Protein AF-A0A5E6N9M7-F1 (afdb_monomer_lite)

pLDDT: mean 75.39, std 21.76, range [31.19, 97.88]

Sequence (169 aa):
MIDTTVQEKNITYPTDAKLAIKIINRLNKLAKRHGIQQRRTYVKEVKNCRLSIRHFRHVKKRAKAKKALTRLRTIANKLIRELQRKLPTHSLFETYQKDFLFYQQVLAQQPKDKNKIYSLHEPMSMSLPKAKTTSNMNTVIKSLLSLPKTITLLLAWSVMIKTSTILKP

Radius of gyration: 26.58 Å; chains: 1; bounding box: 88×53×60 Å

Structure (mmCIF, N/CA/C/O backbone):
data_AF-A0A5E6N9M7-F1
#
_entry.id   AF-A0A5E6N9M7-F1
#
loop_
_atom_site.group_PDB
_atom_site.id
_atom_site.type_symbol
_atom_site.label_atom_id
_atom_site.label_alt_id
_atom_site.label_comp_id
_atom_site.label_asym_id
_atom_site.label_entity_id
_atom_site.label_seq_id
_atom_site.pdbx_PDB_ins_code
_atom_site.Cartn_x
_atom_site.Cartn_y
_atom_site.Cartn_z
_atom_site.occupancy
_atom_site.B_iso_or_equiv
_atom_site.auth_seq_id
_atom_site.auth_comp_id
_atom_site.auth_asym_id
_atom_site.auth_atom_id
_atom_site.pdbx_PDB_model_num
ATOM 1 N N . MET A 1 1 ? 44.316 -20.358 10.269 1.00 43.84 1 MET A N 1
ATOM 2 C CA . MET A 1 1 ? 43.775 -18.981 10.284 1.00 43.84 1 MET A CA 1
ATOM 3 C C . MET A 1 1 ? 42.807 -18.882 9.123 1.00 43.84 1 MET A C 1
ATOM 5 O O . MET A 1 1 ? 43.203 -19.218 8.017 1.00 43.84 1 MET A O 1
ATOM 9 N N . ILE A 1 2 ? 41.530 -18.601 9.387 1.00 40.84 2 ILE A N 1
ATOM 10 C CA . ILE A 1 2 ? 40.472 -18.658 8.371 1.00 40.84 2 ILE A CA 1
ATOM 11 C C . ILE A 1 2 ? 39.972 -17.227 8.173 1.00 40.84 2 ILE A C 1
ATOM 13 O O . ILE A 1 2 ? 39.192 -16.728 8.983 1.00 40.84 2 ILE A O 1
ATOM 17 N N . ASP A 1 3 ? 40.443 -16.560 7.122 1.00 39.53 3 ASP A N 1
ATOM 18 C CA . ASP A 1 3 ? 39.950 -15.240 6.733 1.00 39.53 3 ASP A CA 1
ATOM 19 C C . ASP A 1 3 ? 38.555 -15.378 6.124 1.00 39.53 3 ASP A C 1
ATOM 21 O O . ASP A 1 3 ? 38.376 -15.716 4.953 1.00 39.53 3 ASP A O 1
ATOM 25 N N . THR A 1 4 ? 37.530 -15.124 6.934 1.00 55.16 4 THR A N 1
ATOM 26 C CA . THR A 1 4 ? 36.159 -14.983 6.441 1.00 55.16 4 THR A CA 1
ATOM 27 C C . THR A 1 4 ? 35.927 -13.519 6.101 1.00 55.16 4 THR A C 1
ATOM 29 O O . THR A 1 4 ? 35.494 -12.722 6.929 1.00 55.16 4 THR A O 1
ATOM 32 N N . THR A 1 5 ? 36.207 -13.144 4.854 1.00 56.00 5 THR A N 1
ATOM 33 C CA . THR A 1 5 ? 35.732 -11.865 4.321 1.00 56.00 5 THR A CA 1
ATOM 34 C C . THR A 1 5 ? 34.212 -11.951 4.154 1.00 56.00 5 THR A C 1
ATOM 36 O O . THR A 1 5 ? 33.679 -12.463 3.168 1.00 56.00 5 THR A O 1
ATOM 39 N N . VAL A 1 6 ? 33.479 -11.493 5.174 1.00 52.41 6 VAL A N 1
ATOM 40 C CA . VAL A 1 6 ? 32.021 -11.351 5.121 1.00 52.41 6 VAL A CA 1
ATOM 41 C C . VAL A 1 6 ? 31.705 -10.237 4.132 1.00 52.41 6 VAL A C 1
ATOM 43 O O . VAL A 1 6 ? 31.726 -9.055 4.455 1.00 52.41 6 VAL A O 1
ATOM 46 N N . GLN A 1 7 ? 31.421 -10.619 2.892 1.00 42.75 7 GLN A N 1
ATOM 47 C CA . GLN A 1 7 ? 30.849 -9.707 1.913 1.00 42.75 7 GLN A CA 1
ATOM 48 C C . GLN A 1 7 ? 29.469 -9.275 2.420 1.00 42.75 7 GLN A C 1
ATOM 50 O O . GLN A 1 7 ? 28.553 -10.100 2.523 1.00 42.75 7 GLN A O 1
ATOM 55 N N . GLU A 1 8 ? 29.299 -7.985 2.723 1.00 49.78 8 GLU A N 1
ATOM 56 C CA . GLU A 1 8 ? 27.979 -7.399 2.930 1.00 49.78 8 GLU A CA 1
ATOM 57 C C . GLU A 1 8 ? 27.157 -7.652 1.667 1.00 49.78 8 GLU A C 1
ATOM 59 O O . GLU A 1 8 ? 27.339 -7.018 0.624 1.00 49.78 8 GLU A O 1
ATOM 64 N N . LYS A 1 9 ? 26.240 -8.623 1.732 1.00 45.16 9 LYS A N 1
ATOM 65 C CA . LYS A 1 9 ? 25.252 -8.817 0.678 1.00 45.16 9 LYS A CA 1
ATOM 66 C C . LYS A 1 9 ? 24.473 -7.513 0.596 1.00 45.16 9 LYS A C 1
ATOM 68 O O . LYS A 1 9 ? 23.603 -7.243 1.419 1.00 45.16 9 LYS A O 1
ATOM 73 N N . ASN A 1 10 ? 24.767 -6.709 -0.417 1.00 45.69 10 ASN A N 1
ATOM 74 C CA . ASN A 1 10 ? 23.984 -5.537 -0.763 1.00 45.69 10 ASN A CA 1
ATOM 75 C C . ASN A 1 10 ? 22.691 -6.032 -1.431 1.00 45.69 10 ASN A C 1
ATOM 77 O O . ASN A 1 10 ? 22.503 -5.965 -2.649 1.00 45.69 10 ASN A O 1
ATOM 81 N N . ILE A 1 11 ? 21.830 -6.671 -0.630 1.00 41.66 11 ILE A N 1
ATOM 82 C CA . ILE A 1 11 ? 20.557 -7.237 -1.064 1.00 41.66 11 ILE A CA 1
ATOM 83 C C . ILE A 1 11 ? 19.673 -6.056 -1.444 1.00 41.66 11 ILE A C 1
ATOM 85 O O . ILE A 1 11 ? 19.003 -5.434 -0.629 1.00 41.66 11 ILE A O 1
ATOM 89 N N . THR A 1 12 ? 19.711 -5.705 -2.726 1.00 44.50 12 THR A N 1
ATOM 90 C CA . THR A 1 12 ? 18.826 -4.703 -3.308 1.00 44.50 12 THR A CA 1
ATOM 91 C C . THR A 1 12 ? 17.414 -5.279 -3.280 1.00 44.50 12 THR A C 1
ATOM 93 O O . THR A 1 12 ? 17.033 -6.122 -4.096 1.00 44.50 12 THR A O 1
ATOM 96 N N . TYR A 1 13 ? 16.670 -4.882 -2.253 1.00 50.28 13 TYR A N 1
ATOM 97 C CA . TYR A 1 13 ? 15.522 -5.622 -1.767 1.00 50.28 13 TYR A CA 1
ATOM 98 C C . TYR A 1 13 ? 14.233 -5.406 -2.583 1.00 50.28 13 TYR A C 1
ATOM 100 O O . TYR A 1 13 ? 13.796 -4.273 -2.787 1.00 50.28 13 TYR A O 1
ATOM 108 N N . PRO A 1 14 ? 13.512 -6.494 -2.909 1.00 53.44 14 PRO A N 1
ATOM 109 C CA . PRO A 1 14 ? 12.065 -6.476 -3.135 1.00 53.44 14 PRO A CA 1
ATOM 110 C C . PRO A 1 14 ? 11.243 -6.404 -1.822 1.00 53.44 14 PRO A C 1
ATOM 112 O O . PRO A 1 14 ? 10.011 -6.467 -1.860 1.00 53.44 14 PRO A O 1
ATOM 115 N N . THR A 1 15 ? 11.894 -6.266 -0.660 1.00 67.12 15 THR A N 1
ATOM 116 C CA . THR A 1 15 ? 11.261 -6.195 0.671 1.00 67.12 15 THR A CA 1
ATOM 117 C C . THR A 1 15 ? 10.378 -4.966 0.838 1.00 67.12 15 THR A C 1
ATOM 119 O O . THR A 1 15 ? 9.250 -5.115 1.299 1.00 67.12 15 THR A O 1
ATOM 122 N N . ASP A 1 16 ? 10.790 -3.788 0.366 1.00 82.25 16 ASP A N 1
ATOM 123 C CA . ASP A 1 16 ? 9.988 -2.561 0.501 1.00 82.25 16 ASP A CA 1
ATOM 124 C C . ASP A 1 16 ? 8.616 -2.693 -0.181 1.00 82.25 16 ASP A C 1
ATOM 126 O O . ASP A 1 16 ? 7.591 -2.254 0.344 1.00 82.25 16 ASP A O 1
ATOM 130 N N . ALA A 1 17 ? 8.570 -3.372 -1.333 1.00 90.19 17 ALA A N 1
ATOM 131 C CA . ALA A 1 17 ? 7.323 -3.673 -2.029 1.00 90.19 17 ALA A CA 1
ATOM 132 C C . ALA A 1 17 ? 6.432 -4.621 -1.218 1.00 90.19 17 ALA A C 1
ATOM 134 O O . ALA A 1 17 ? 5.225 -4.398 -1.099 1.00 90.19 17 ALA A O 1
ATOM 135 N N . LYS A 1 18 ? 7.025 -5.680 -0.653 1.00 90.75 18 LYS A N 1
ATOM 136 C CA . LYS A 1 18 ? 6.327 -6.647 0.205 1.00 90.75 18 LYS A CA 1
ATOM 137 C C . LYS A 1 18 ? 5.740 -5.954 1.436 1.00 90.75 18 LYS A C 1
ATOM 139 O O . LYS A 1 18 ? 4.580 -6.200 1.766 1.00 90.75 18 LYS A O 1
ATOM 144 N N . LEU A 1 19 ? 6.509 -5.074 2.075 1.00 92.38 19 LEU A N 1
ATOM 145 C CA . LEU A 1 19 ? 6.073 -4.299 3.235 1.00 92.38 19 LEU A CA 1
ATOM 146 C C . LEU A 1 19 ? 4.929 -3.352 2.867 1.00 92.38 19 LEU A C 1
ATOM 148 O O . LEU A 1 19 ? 3.883 -3.412 3.509 1.00 92.38 19 LEU A O 1
ATOM 152 N N . ALA A 1 20 ? 5.051 -2.579 1.784 1.00 94.81 20 ALA A N 1
ATOM 153 C CA . ALA A 1 20 ? 3.985 -1.686 1.326 1.00 94.81 20 ALA A CA 1
ATOM 154 C C . ALA A 1 20 ? 2.673 -2.440 1.030 1.00 94.81 20 ALA A C 1
ATOM 156 O O . ALA A 1 20 ? 1.600 -2.009 1.451 1.00 94.81 20 ALA A O 1
ATOM 157 N N . ILE A 1 21 ? 2.739 -3.602 0.367 1.00 95.31 21 ILE A N 1
ATOM 158 C CA . ILE A 1 21 ? 1.557 -4.445 0.114 1.00 95.31 21 ILE A CA 1
ATOM 159 C C . ILE A 1 21 ? 0.955 -4.955 1.431 1.00 95.31 21 ILE A C 1
ATOM 161 O O . ILE A 1 21 ? -0.266 -4.940 1.598 1.00 95.31 21 ILE A O 1
ATOM 165 N N . LYS A 1 22 ? 1.789 -5.390 2.385 1.00 94.06 22 LYS A N 1
ATOM 166 C CA . LYS A 1 22 ? 1.328 -5.860 3.701 1.00 94.06 22 LYS A CA 1
ATOM 167 C C . LYS A 1 22 ? 0.639 -4.732 4.481 1.00 94.06 22 LYS A C 1
ATOM 169 O O . LYS A 1 22 ? -0.426 -4.979 5.044 1.00 94.06 22 LYS A O 1
ATOM 174 N N . ILE A 1 23 ? 1.177 -3.508 4.444 1.00 95.44 23 ILE A N 1
ATOM 175 C CA . ILE A 1 23 ? 0.552 -2.306 5.024 1.00 95.44 23 ILE A CA 1
ATOM 176 C C . ILE A 1 23 ? -0.818 -2.061 4.387 1.00 95.44 23 ILE A C 1
ATOM 178 O O . ILE A 1 23 ? -1.811 -1.994 5.103 1.00 95.44 23 ILE A O 1
ATOM 182 N N . ILE A 1 24 ? -0.908 -2.017 3.053 1.00 96.81 24 ILE A N 1
ATOM 183 C CA . ILE A 1 24 ? -2.184 -1.812 2.343 1.00 96.81 24 ILE A CA 1
ATOM 184 C C . ILE A 1 24 ? -3.227 -2.855 2.766 1.00 96.81 24 ILE A C 1
ATOM 186 O O . ILE A 1 24 ? -4.378 -2.516 3.034 1.00 96.81 24 ILE A O 1
ATOM 190 N N . ASN A 1 25 ? -2.829 -4.122 2.880 1.00 95.31 25 ASN A N 1
ATOM 191 C CA . ASN A 1 25 ? -3.730 -5.183 3.319 1.00 95.31 25 ASN A CA 1
ATOM 192 C C . ASN A 1 25 ? -4.205 -4.985 4.765 1.00 95.31 25 ASN A C 1
ATOM 194 O O . ASN A 1 25 ? -5.388 -5.185 5.038 1.00 95.31 25 ASN A O 1
ATOM 198 N N . ARG A 1 26 ? -3.318 -4.580 5.685 1.00 94.44 26 ARG A N 1
ATOM 199 C CA . ARG A 1 26 ? -3.691 -4.266 7.075 1.00 94.44 26 ARG A CA 1
ATOM 200 C C . ARG A 1 26 ? -4.661 -3.084 7.139 1.00 94.44 26 ARG A C 1
ATOM 202 O O . ARG A 1 26 ? -5.682 -3.195 7.807 1.00 94.44 26 ARG A O 1
ATOM 209 N N . LEU A 1 27 ? -4.413 -2.019 6.377 1.00 95.19 27 LEU A N 1
ATOM 210 C CA . LEU A 1 27 ? -5.305 -0.856 6.289 1.00 95.19 27 LEU A CA 1
ATOM 211 C C . LEU A 1 27 ? -6.690 -1.232 5.742 1.00 95.19 27 LEU A C 1
ATOM 213 O O . LEU A 1 27 ? -7.703 -0.795 6.276 1.00 95.19 27 LEU A O 1
ATOM 217 N N . ASN A 1 28 ? -6.762 -2.097 4.727 1.00 95.38 28 ASN A N 1
ATOM 218 C CA . ASN A 1 28 ? -8.044 -2.581 4.205 1.00 95.38 28 ASN A CA 1
ATOM 219 C C . ASN A 1 28 ? -8.800 -3.448 5.223 1.00 95.38 28 ASN A C 1
ATOM 221 O O . ASN A 1 28 ? -10.022 -3.354 5.318 1.00 95.38 28 ASN A O 1
ATOM 225 N N . LYS A 1 29 ? -8.097 -4.286 5.998 1.00 93.38 29 LYS A N 1
ATOM 226 C CA . LYS A 1 29 ? -8.713 -5.047 7.099 1.00 93.38 29 LYS A CA 1
ATOM 227 C C . LYS A 1 29 ? -9.237 -4.118 8.192 1.00 93.38 29 LYS A C 1
ATOM 229 O O . LYS A 1 29 ? -10.338 -4.337 8.685 1.00 93.38 29 LYS A O 1
ATOM 234 N N . LEU A 1 30 ? -8.476 -3.078 8.528 1.00 92.44 30 LEU A N 1
ATOM 235 C CA . LEU A 1 30 ? -8.878 -2.066 9.500 1.00 92.44 30 LEU A CA 1
ATOM 236 C C . LEU A 1 30 ? -10.138 -1.324 9.040 1.00 92.44 30 LEU A C 1
ATOM 238 O O . LEU A 1 30 ? -11.091 -1.226 9.804 1.00 92.44 30 LEU A O 1
ATOM 242 N N . ALA A 1 31 ? -10.177 -0.889 7.777 1.00 92.75 31 ALA A N 1
ATOM 243 C CA . ALA A 1 31 ? -11.349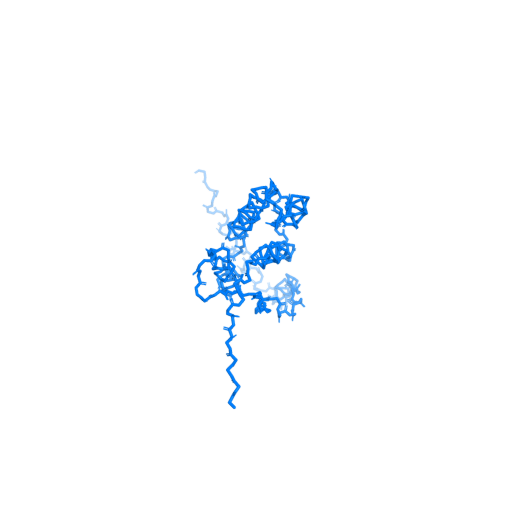 -0.242 7.190 1.00 92.75 31 ALA A CA 1
ATOM 244 C C . ALA A 1 31 ? -12.604 -1.117 7.324 1.00 92.75 31 ALA A C 1
ATOM 246 O O . ALA A 1 31 ? -13.635 -0.649 7.794 1.00 92.75 31 ALA A O 1
ATOM 247 N N . LYS A 1 32 ? -12.493 -2.410 6.986 1.00 92.56 32 LYS A N 1
ATOM 248 C CA . LYS A 1 32 ? -13.596 -3.373 7.117 1.00 92.56 32 LYS A CA 1
ATOM 249 C C . LYS A 1 32 ? -14.041 -3.571 8.565 1.00 92.56 32 LYS A C 1
ATOM 251 O O . LYS A 1 32 ? -15.237 -3.611 8.815 1.00 92.56 32 LYS A O 1
ATOM 256 N N . ARG A 1 33 ? -13.097 -3.680 9.508 1.00 90.69 33 ARG A N 1
ATOM 257 C CA . ARG A 1 33 ? -13.394 -3.870 10.939 1.00 90.69 33 ARG A CA 1
ATOM 258 C C . ARG A 1 33 ? -14.222 -2.716 11.512 1.00 90.69 33 ARG A C 1
ATOM 260 O O . ARG A 1 33 ? -15.096 -2.961 12.328 1.00 90.69 33 ARG A O 1
ATOM 267 N N . HIS A 1 34 ? -13.953 -1.491 11.069 1.00 89.69 34 HIS A N 1
ATOM 268 C CA . HIS A 1 34 ? -14.651 -0.281 11.521 1.00 89.69 34 HIS A CA 1
ATOM 269 C C . HIS A 1 34 ? -15.824 0.127 10.620 1.00 89.69 34 HIS A C 1
ATOM 271 O O . HIS A 1 34 ? -16.339 1.229 10.760 1.00 89.69 34 HIS A O 1
ATOM 277 N N . GLY A 1 35 ? -16.226 -0.714 9.659 1.00 91.50 35 GLY A N 1
ATOM 278 C CA . GLY A 1 35 ? -17.323 -0.393 8.736 1.00 91.50 35 GLY A CA 1
ATOM 279 C C . GLY A 1 35 ? -17.060 0.829 7.844 1.00 91.50 35 GLY A C 1
ATOM 280 O O . GLY A 1 35 ? -17.991 1.426 7.314 1.00 91.50 35 GLY A O 1
ATOM 281 N N . ILE A 1 36 ? -15.797 1.225 7.662 1.00 93.19 36 ILE A N 1
ATOM 282 C CA . ILE A 1 36 ? -15.432 2.424 6.908 1.00 93.19 36 ILE A CA 1
ATOM 283 C C . ILE A 1 36 ? -15.480 2.126 5.409 1.00 93.19 36 ILE A C 1
ATOM 285 O O . ILE A 1 36 ? -14.638 1.399 4.871 1.00 93.19 36 ILE A O 1
ATOM 289 N N . GLN A 1 37 ? -16.411 2.770 4.704 1.00 93.06 37 GLN A N 1
ATOM 290 C CA . GLN A 1 37 ? -16.453 2.731 3.246 1.00 93.06 37 GLN A CA 1
ATOM 291 C C . GLN A 1 37 ? -15.300 3.559 2.662 1.00 93.06 37 GLN A C 1
ATOM 293 O O . GLN A 1 37 ? -15.237 4.783 2.810 1.00 93.06 37 GLN A O 1
ATOM 298 N N . GLN A 1 38 ? -14.359 2.890 1.996 1.00 93.50 38 GLN 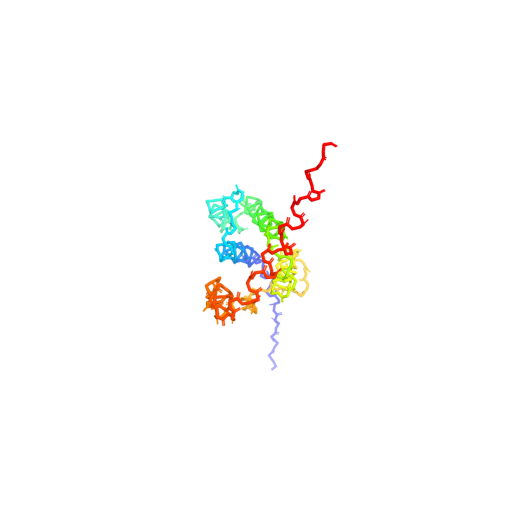A N 1
ATOM 299 C CA . GLN A 1 38 ? -13.245 3.542 1.303 1.00 93.50 38 GLN A CA 1
ATOM 300 C C . GLN A 1 38 ? -13.731 4.191 0.001 1.00 93.50 38 GLN A C 1
ATOM 302 O O . GLN A 1 38 ? -14.491 3.582 -0.747 1.00 93.50 38 GLN A O 1
ATOM 307 N N . ARG A 1 39 ? -13.235 5.392 -0.323 1.00 93.38 39 ARG A N 1
ATOM 308 C CA . ARG A 1 39 ? -13.610 6.132 -1.546 1.00 93.38 39 ARG A CA 1
ATOM 309 C C . ARG A 1 39 ? -13.319 5.342 -2.823 1.00 93.38 39 ARG A C 1
ATOM 311 O O . ARG A 1 39 ? -14.002 5.499 -3.827 1.00 93.38 39 ARG A O 1
ATOM 318 N N . ARG A 1 40 ? -12.243 4.555 -2.819 1.00 94.12 40 ARG A N 1
ATOM 319 C CA . ARG A 1 40 ? -11.815 3.746 -3.962 1.00 94.12 40 ARG A CA 1
ATOM 320 C C . ARG A 1 40 ? -11.094 2.504 -3.476 1.00 94.12 40 ARG A C 1
ATOM 322 O O . ARG A 1 40 ? -10.220 2.590 -2.617 1.00 94.12 40 ARG A O 1
ATOM 329 N N . THR A 1 41 ? -11.383 1.372 -4.105 1.00 92.81 41 THR A N 1
ATOM 330 C CA . THR A 1 41 ? -10.618 0.144 -3.907 1.00 92.81 41 THR A CA 1
ATOM 331 C C . THR A 1 41 ? -9.419 0.112 -4.858 1.00 92.81 41 THR A C 1
ATOM 333 O O . THR A 1 41 ? -9.515 0.429 -6.045 1.00 92.81 41 THR A O 1
ATOM 336 N N . TYR A 1 42 ? -8.253 -0.271 -4.336 1.00 96.12 42 TYR A N 1
ATOM 337 C CA . TYR A 1 42 ? -7.008 -0.368 -5.114 1.00 96.12 42 TYR A CA 1
ATOM 338 C C . TYR A 1 42 ? -6.596 -1.821 -5.394 1.00 96.12 42 TYR A C 1
ATOM 340 O O . TYR A 1 42 ? -5.466 -2.073 -5.793 1.00 96.12 42 TYR A O 1
ATOM 348 N N . VAL A 1 43 ? -7.488 -2.798 -5.198 1.00 95.00 43 VAL A N 1
ATOM 349 C CA . VAL A 1 43 ? -7.153 -4.238 -5.228 1.00 95.00 43 VAL A CA 1
ATOM 350 C C . VAL A 1 43 ? -6.514 -4.660 -6.559 1.00 95.00 43 VAL A C 1
ATOM 352 O O . VAL A 1 43 ? -5.419 -5.227 -6.570 1.00 95.00 43 VAL A O 1
ATOM 355 N N . LYS A 1 44 ? -7.156 -4.331 -7.690 1.00 96.81 44 LYS A N 1
ATOM 356 C CA . LYS A 1 44 ? -6.643 -4.644 -9.038 1.00 96.81 44 LYS A CA 1
ATOM 357 C C . LYS A 1 44 ? -5.321 -3.926 -9.322 1.00 96.81 44 LYS A C 1
ATOM 359 O O . LYS A 1 44 ? -4.399 -4.513 -9.881 1.00 96.81 44 LYS A O 1
ATOM 364 N N . GLU A 1 45 ? -5.209 -2.673 -8.890 1.00 97.38 45 GLU A N 1
ATOM 365 C CA . GLU A 1 45 ? -4.007 -1.864 -9.089 1.00 97.38 45 GLU A CA 1
ATOM 366 C C . GLU A 1 45 ? -2.815 -2.412 -8.296 1.00 97.38 45 GLU A C 1
ATOM 368 O O . GLU A 1 45 ? -1.742 -2.617 -8.858 1.00 97.38 45 GLU A O 1
ATOM 373 N N . VAL A 1 46 ? -3.018 -2.762 -7.024 1.00 97.56 46 VAL A N 1
ATOM 374 C CA . VAL A 1 46 ? -2.000 -3.386 -6.169 1.00 97.56 46 VAL A CA 1
ATOM 375 C C . VAL A 1 46 ? -1.539 -4.724 -6.755 1.00 97.56 46 VAL A C 1
ATOM 377 O O . VAL A 1 46 ? -0.335 -4.994 -6.778 1.00 97.56 46 VAL A O 1
ATOM 380 N N . LYS A 1 47 ? -2.459 -5.537 -7.298 1.00 97.00 47 LYS A N 1
ATOM 381 C CA . LYS A 1 47 ? -2.119 -6.784 -8.010 1.00 97.00 47 LYS A CA 1
ATOM 382 C C . LYS A 1 47 ? -1.220 -6.510 -9.222 1.00 97.00 47 LYS A C 1
ATOM 384 O O . LYS A 1 47 ? -0.179 -7.151 -9.370 1.00 97.00 47 LYS A O 1
ATOM 389 N N . ASN A 1 48 ? -1.565 -5.525 -10.048 1.00 97.25 48 ASN A N 1
ATOM 390 C CA . ASN A 1 48 ? -0.778 -5.151 -11.227 1.00 97.25 48 ASN A CA 1
ATOM 391 C C . ASN A 1 48 ? 0.603 -4.582 -10.859 1.00 97.25 48 ASN A C 1
ATOM 393 O O . ASN A 1 48 ? 1.607 -4.909 -11.502 1.00 97.25 48 ASN A O 1
ATOM 397 N N . CYS A 1 49 ? 0.680 -3.776 -9.796 1.00 96.19 49 CYS A N 1
ATOM 398 C CA . CYS A 1 49 ? 1.945 -3.288 -9.256 1.00 96.19 49 CYS A CA 1
ATOM 399 C C . CYS A 1 49 ? 2.829 -4.453 -8.797 1.00 96.19 49 CYS A C 1
ATOM 401 O O . CYS A 1 49 ? 3.988 -4.528 -9.202 1.00 96.19 49 CYS A O 1
ATOM 403 N N . ARG A 1 50 ? 2.278 -5.413 -8.039 1.00 94.62 50 ARG A N 1
ATOM 404 C CA . ARG A 1 50 ? 3.001 -6.621 -7.605 1.00 94.62 50 ARG A CA 1
ATOM 405 C C . ARG A 1 50 ? 3.576 -7.403 -8.792 1.00 94.62 50 ARG A C 1
ATOM 407 O O . ARG A 1 50 ? 4.742 -7.786 -8.760 1.00 94.62 50 ARG A O 1
ATOM 414 N N . LEU A 1 51 ? 2.793 -7.593 -9.856 1.00 95.06 51 LEU A N 1
ATOM 415 C CA . LEU A 1 51 ? 3.247 -8.272 -11.078 1.00 95.06 51 LEU A CA 1
ATOM 416 C C . LEU A 1 51 ? 4.324 -7.495 -11.841 1.00 95.06 51 LEU A C 1
ATOM 418 O O . LEU A 1 51 ? 5.157 -8.105 -12.504 1.00 95.06 51 LEU A O 1
ATOM 422 N N . SER A 1 52 ? 4.320 -6.166 -11.769 1.00 94.19 52 SER A N 1
ATOM 423 C CA . SER A 1 52 ? 5.353 -5.338 -12.401 1.00 94.19 52 SER A CA 1
ATOM 424 C C . SER A 1 52 ? 6.674 -5.396 -11.629 1.00 94.19 52 SER A C 1
ATOM 426 O O . SER A 1 52 ? 7.743 -5.400 -12.234 1.00 94.19 52 SER A O 1
ATOM 428 N N . ILE A 1 53 ? 6.603 -5.495 -10.299 1.00 93.06 53 ILE A N 1
ATOM 429 C CA . ILE A 1 53 ? 7.770 -5.484 -9.406 1.00 93.06 53 ILE A CA 1
ATOM 430 C C . ILE A 1 53 ? 8.650 -6.728 -9.564 1.00 93.06 53 ILE A C 1
ATOM 432 O O . ILE A 1 53 ? 9.862 -6.620 -9.403 1.00 93.06 53 ILE A O 1
ATOM 436 N N . ARG A 1 54 ? 8.100 -7.882 -9.974 1.00 90.88 54 ARG A N 1
ATOM 437 C CA . ARG A 1 54 ? 8.896 -9.106 -10.222 1.00 90.88 54 ARG A CA 1
ATOM 438 C C . ARG A 1 54 ? 10.042 -8.905 -11.225 1.00 90.88 54 ARG A C 1
ATOM 440 O O . ARG A 1 54 ? 11.030 -9.623 -11.188 1.00 90.88 54 ARG A O 1
ATOM 447 N N . HIS A 1 55 ? 9.932 -7.895 -12.089 1.00 90.38 55 HIS A N 1
ATOM 448 C CA . HIS A 1 55 ? 10.904 -7.586 -13.138 1.00 90.38 55 HIS A CA 1
ATOM 449 C C . HIS A 1 55 ? 11.984 -6.576 -12.709 1.00 90.38 55 HIS A C 1
ATOM 451 O O . HIS A 1 55 ? 12.626 -5.972 -13.565 1.00 90.38 55 HIS A O 1
ATOM 457 N N . PHE A 1 56 ? 12.215 -6.370 -11.405 1.00 86.81 56 PHE A N 1
ATOM 458 C CA . PHE A 1 56 ? 13.174 -5.372 -10.890 1.00 86.81 56 PHE A CA 1
ATOM 459 C C . PHE A 1 56 ? 14.633 -5.613 -11.333 1.00 86.81 56 PHE A C 1
ATOM 461 O O . PHE A 1 56 ? 15.422 -4.669 -11.444 1.00 86.81 56 PHE A O 1
ATOM 468 N N . ARG A 1 57 ? 14.994 -6.875 -11.612 1.00 88.88 57 ARG A N 1
ATOM 469 C CA . ARG A 1 57 ? 16.329 -7.272 -12.099 1.00 88.88 57 ARG A CA 1
ATOM 470 C C . ARG A 1 57 ? 16.518 -7.023 -13.601 1.00 88.88 57 ARG A C 1
ATOM 472 O O . ARG A 1 57 ? 17.648 -6.886 -14.046 1.00 88.88 57 ARG A O 1
ATOM 479 N N . HIS A 1 58 ? 15.436 -6.907 -14.370 1.00 93.12 58 HIS A N 1
ATOM 480 C CA . HIS A 1 58 ? 15.500 -6.751 -15.821 1.00 93.12 58 HIS A CA 1
ATOM 481 C C . HIS A 1 58 ? 15.726 -5.286 -16.209 1.00 93.12 58 HIS A C 1
ATOM 483 O O . HIS A 1 58 ? 14.878 -4.437 -15.941 1.00 93.12 58 HIS A O 1
ATOM 489 N N . VAL A 1 59 ? 16.804 -4.994 -16.942 1.00 94.00 59 VAL A N 1
ATOM 490 C CA . VAL A 1 59 ? 17.253 -3.626 -17.278 1.00 94.00 59 VAL A CA 1
ATOM 491 C C . VAL A 1 59 ? 16.133 -2.769 -17.890 1.00 94.00 59 VAL A C 1
ATOM 493 O O . VAL A 1 59 ? 15.733 -1.769 -17.297 1.00 94.00 59 VAL A O 1
ATOM 496 N N . LYS A 1 60 ? 15.517 -3.221 -18.994 1.00 95.50 60 LYS A N 1
ATOM 497 C CA . LYS A 1 60 ? 14.430 -2.481 -19.677 1.00 95.50 60 LYS A CA 1
ATOM 498 C C . LYS A 1 60 ? 13.134 -2.338 -18.854 1.00 95.50 60 LYS A C 1
ATOM 500 O O . LYS A 1 60 ? 12.375 -1.396 -19.046 1.00 95.50 60 LYS A O 1
ATOM 505 N N . LYS A 1 61 ? 12.855 -3.260 -17.922 1.00 93.56 61 LYS A N 1
ATOM 506 C CA . LYS A 1 61 ? 11.605 -3.291 -17.130 1.00 93.56 61 LYS A CA 1
ATOM 507 C C . LYS A 1 61 ? 11.772 -2.695 -15.727 1.00 93.56 61 LYS A C 1
ATOM 509 O O . LYS A 1 61 ? 10.776 -2.423 -15.055 1.00 93.56 61 LYS A O 1
ATOM 514 N N . ARG A 1 62 ? 13.008 -2.422 -15.299 1.00 92.06 62 ARG A N 1
ATOM 515 C CA . ARG A 1 62 ? 13.344 -1.866 -13.983 1.00 92.06 62 ARG A CA 1
ATOM 516 C C . ARG A 1 62 ? 12.669 -0.521 -13.730 1.00 92.06 62 ARG A C 1
ATOM 518 O O . ARG A 1 62 ? 12.155 -0.308 -12.636 1.00 92.06 62 ARG A O 1
ATOM 525 N N . ALA A 1 63 ? 12.605 0.362 -14.727 1.00 94.62 63 ALA A N 1
ATOM 526 C CA . ALA A 1 63 ? 11.918 1.650 -14.594 1.00 94.62 63 ALA A CA 1
ATOM 527 C C . ALA A 1 63 ? 10.423 1.474 -14.264 1.00 94.62 63 ALA A C 1
ATOM 529 O O . ALA A 1 63 ? 9.901 2.117 -13.353 1.00 94.62 63 ALA A O 1
ATOM 530 N N . LYS A 1 64 ? 9.745 0.535 -14.938 1.00 95.56 64 LYS A N 1
ATOM 531 C CA . LYS A 1 64 ? 8.342 0.188 -14.661 1.00 95.56 64 LYS A CA 1
ATOM 532 C C . LYS A 1 64 ? 8.167 -0.400 -13.258 1.00 95.56 64 LYS A C 1
ATOM 534 O O . LYS A 1 64 ? 7.228 -0.032 -12.556 1.00 95.56 64 LYS A O 1
ATOM 539 N N . ALA A 1 65 ? 9.084 -1.262 -12.823 1.00 93.19 65 ALA A N 1
ATOM 540 C CA . ALA A 1 65 ? 9.072 -1.835 -11.479 1.00 93.19 65 ALA A CA 1
ATOM 541 C C . ALA A 1 65 ? 9.267 -0.766 -10.382 1.00 93.19 65 ALA A C 1
ATOM 543 O O . ALA A 1 65 ? 8.533 -0.764 -9.394 1.00 93.19 65 ALA A O 1
ATOM 544 N N . LYS A 1 66 ? 10.183 0.195 -10.584 1.00 91.94 66 LYS A N 1
ATOM 545 C CA . LYS A 1 66 ? 10.369 1.352 -9.689 1.00 91.94 66 LYS A CA 1
ATOM 546 C C . LYS A 1 66 ? 9.103 2.211 -9.601 1.00 91.94 66 LYS A C 1
ATOM 548 O O . LYS A 1 66 ? 8.644 2.491 -8.498 1.00 91.94 66 LYS A O 1
ATOM 553 N N . LYS A 1 67 ? 8.484 2.553 -10.741 1.00 95.25 67 LYS A N 1
ATOM 554 C CA . LYS A 1 67 ? 7.205 3.293 -10.774 1.00 95.25 67 LYS A CA 1
ATOM 555 C C . LYS A 1 67 ? 6.096 2.551 -10.021 1.00 95.25 67 LYS A C 1
ATOM 557 O O . LYS A 1 67 ? 5.355 3.167 -9.261 1.00 95.25 67 LYS A O 1
ATOM 562 N N . ALA A 1 68 ? 6.008 1.230 -10.182 1.00 96.00 68 ALA A N 1
ATOM 563 C CA . ALA A 1 68 ? 5.044 0.407 -9.456 1.00 96.00 68 ALA A CA 1
ATOM 564 C C . ALA A 1 68 ? 5.273 0.433 -7.933 1.00 96.00 68 ALA A C 1
ATOM 566 O O . ALA A 1 68 ? 4.305 0.538 -7.184 1.00 96.00 68 ALA A O 1
ATOM 567 N N . LEU A 1 69 ? 6.528 0.392 -7.471 1.00 93.81 69 LEU A N 1
ATOM 568 C CA . LEU A 1 69 ? 6.859 0.536 -6.049 1.00 93.81 69 LEU A CA 1
ATOM 569 C C . LEU A 1 69 ? 6.451 1.914 -5.507 1.00 93.81 69 LEU A C 1
ATOM 571 O O . LEU A 1 69 ? 5.776 1.991 -4.481 1.00 93.81 69 LEU A O 1
ATOM 575 N N . THR A 1 70 ? 6.795 2.997 -6.212 1.00 94.62 70 THR A N 1
ATOM 576 C CA . THR A 1 70 ? 6.367 4.354 -5.835 1.00 94.62 70 THR A CA 1
ATOM 577 C C . THR A 1 70 ? 4.847 4.442 -5.759 1.00 94.62 70 THR A C 1
ATOM 579 O O . THR A 1 70 ? 4.301 4.971 -4.794 1.00 94.62 70 THR A O 1
ATOM 582 N N . ARG A 1 71 ? 4.144 3.837 -6.723 1.00 97.25 71 ARG A N 1
ATOM 583 C CA . ARG A 1 71 ? 2.683 3.824 -6.738 1.00 97.25 71 ARG A CA 1
ATOM 584 C C . ARG A 1 71 ? 2.088 3.094 -5.533 1.00 97.25 71 ARG A C 1
ATOM 586 O O . ARG A 1 71 ? 1.133 3.605 -4.950 1.00 97.25 71 ARG A O 1
ATOM 593 N N . LEU A 1 72 ? 2.656 1.957 -5.119 1.00 96.75 72 LEU A N 1
ATOM 594 C CA . LEU A 1 72 ? 2.246 1.263 -3.890 1.00 96.75 72 LEU A CA 1
ATOM 595 C C . LEU A 1 72 ? 2.403 2.159 -2.657 1.00 96.75 72 LEU A C 1
ATOM 597 O O . LEU A 1 72 ? 1.474 2.239 -1.854 1.00 96.75 72 LEU A O 1
ATOM 601 N N . ARG A 1 73 ? 3.525 2.884 -2.533 1.00 96.00 73 ARG A N 1
ATOM 602 C CA . ARG A 1 73 ? 3.733 3.850 -1.439 1.00 96.00 73 ARG A CA 1
ATOM 603 C C . ARG A 1 73 ? 2.665 4.944 -1.447 1.00 96.00 73 ARG A C 1
ATOM 605 O O . ARG A 1 73 ? 2.084 5.245 -0.407 1.00 96.00 73 ARG A O 1
ATOM 612 N N . THR A 1 74 ? 2.338 5.492 -2.618 1.00 97.56 74 THR A N 1
ATOM 613 C CA . THR A 1 74 ? 1.267 6.490 -2.760 1.00 97.56 74 THR A CA 1
ATOM 614 C C . THR A 1 74 ? -0.095 5.938 -2.334 1.00 97.56 74 THR A C 1
ATOM 616 O O . THR A 1 74 ? -0.835 6.624 -1.632 1.00 97.56 74 THR A O 1
ATOM 619 N N . ILE A 1 75 ? -0.442 4.711 -2.743 1.00 97.88 75 ILE A N 1
ATOM 620 C CA . ILE A 1 75 ? -1.703 4.062 -2.347 1.00 97.88 75 ILE A CA 1
ATOM 621 C C . ILE A 1 75 ? -1.755 3.902 -0.828 1.00 97.88 75 ILE A C 1
ATOM 623 O O . ILE A 1 75 ? -2.739 4.305 -0.215 1.00 97.88 75 ILE A O 1
ATOM 627 N N . ALA A 1 76 ? -0.693 3.366 -0.224 1.00 97.31 76 ALA A N 1
ATOM 628 C CA . ALA A 1 76 ? -0.623 3.160 1.217 1.00 97.31 76 ALA A CA 1
ATOM 629 C C . ALA A 1 76 ? -0.800 4.479 1.987 1.00 97.31 76 ALA A C 1
ATOM 631 O O . ALA A 1 76 ? -1.685 4.576 2.833 1.00 97.31 76 ALA A O 1
ATOM 632 N N . ASN A 1 77 ? -0.056 5.527 1.622 1.00 97.38 77 ASN A N 1
ATOM 633 C CA . ASN A 1 77 ? -0.176 6.847 2.248 1.00 97.38 77 ASN A CA 1
ATOM 634 C C . ASN A 1 77 ? -1.568 7.468 2.078 1.00 97.38 77 ASN A C 1
ATOM 636 O O . ASN A 1 77 ? -2.076 8.121 2.989 1.00 97.38 77 ASN A O 1
ATOM 640 N N . LYS A 1 78 ? -2.215 7.254 0.928 1.00 97.44 78 LYS A N 1
ATOM 641 C CA . LYS A 1 78 ? -3.582 7.729 0.699 1.00 97.44 78 LYS A CA 1
ATOM 642 C C . LYS A 1 78 ? -4.586 7.019 1.607 1.00 97.44 78 LYS A C 1
ATOM 644 O O . LYS A 1 78 ? -5.447 7.685 2.173 1.00 97.44 78 LYS A O 1
ATOM 649 N N . LEU A 1 79 ? -4.448 5.704 1.774 1.00 97.06 79 LEU A N 1
ATOM 650 C CA . LEU A 1 79 ? -5.283 4.920 2.687 1.00 97.06 79 LEU A CA 1
ATOM 651 C C . LEU A 1 79 ? -5.053 5.310 4.151 1.00 97.06 79 LEU A C 1
ATOM 653 O O . LEU A 1 79 ? -6.024 5.414 4.892 1.00 97.06 79 LEU A O 1
ATOM 657 N N . ILE A 1 80 ? -3.806 5.586 4.551 1.00 96.12 80 ILE A N 1
ATOM 658 C CA . ILE A 1 80 ? -3.482 6.105 5.891 1.00 96.12 80 ILE A CA 1
ATOM 659 C C . ILE A 1 80 ? -4.241 7.409 6.148 1.00 96.12 80 ILE A C 1
ATOM 661 O O . ILE A 1 80 ? -5.010 7.485 7.099 1.00 96.12 80 ILE A O 1
ATOM 665 N N . ARG A 1 81 ? -4.108 8.399 5.257 1.00 96.00 81 ARG A N 1
ATOM 666 C CA . ARG A 1 81 ? -4.782 9.704 5.394 1.00 96.00 81 ARG A CA 1
ATOM 667 C C . ARG A 1 81 ? -6.304 9.595 5.363 1.00 96.00 81 ARG A C 1
ATOM 669 O O . ARG A 1 81 ? -7.003 10.386 5.985 1.00 96.00 81 ARG A O 1
ATOM 676 N N . GLU A 1 82 ? -6.844 8.664 4.581 1.00 96.06 82 GLU A N 1
ATOM 677 C CA . GLU A 1 82 ? -8.285 8.424 4.550 1.00 96.06 82 GLU A CA 1
ATOM 678 C C . GLU A 1 82 ? -8.784 7.839 5.872 1.00 96.06 82 GLU A C 1
A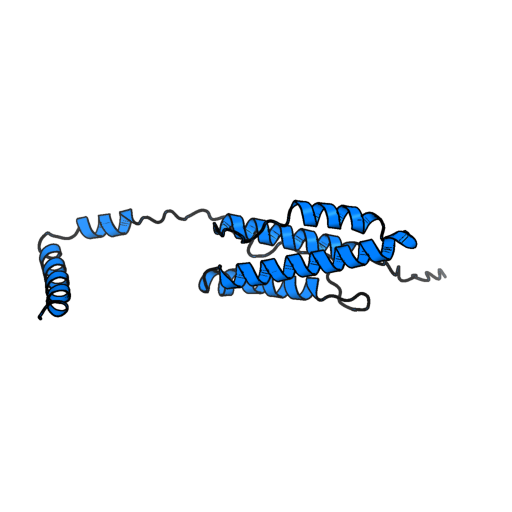TOM 680 O O . GLU A 1 82 ? -9.754 8.349 6.423 1.00 96.06 82 GLU A O 1
ATOM 685 N N . LEU A 1 83 ? -8.102 6.825 6.405 1.00 94.31 83 LEU A N 1
ATOM 686 C CA . LEU A 1 83 ? -8.480 6.198 7.669 1.00 94.31 83 LEU A CA 1
ATOM 687 C C . LEU A 1 83 ? -8.290 7.137 8.857 1.00 94.31 83 LEU A C 1
ATOM 689 O O . LEU A 1 83 ? -9.175 7.206 9.698 1.00 94.31 83 LEU A O 1
ATOM 693 N N . GLN A 1 84 ? -7.210 7.919 8.887 1.00 93.38 84 GLN A N 1
ATOM 694 C CA . GLN A 1 84 ? -6.987 8.922 9.931 1.00 93.38 84 GLN A CA 1
ATOM 695 C C . GLN A 1 84 ? -8.095 9.982 9.996 1.00 93.38 84 GLN A C 1
ATOM 697 O O . GLN A 1 84 ? -8.357 10.514 11.064 1.00 93.38 84 GLN A O 1
ATOM 702 N N . ARG A 1 85 ? -8.764 10.280 8.874 1.00 93.56 85 ARG A N 1
ATOM 703 C CA . ARG A 1 85 ? -9.888 11.233 8.840 1.00 93.56 85 ARG A CA 1
ATOM 704 C C . ARG A 1 85 ? -11.239 10.614 9.181 1.00 93.56 85 ARG A C 1
ATOM 706 O O . ARG A 1 85 ? -12.145 11.342 9.558 1.00 93.56 85 ARG A O 1
ATOM 713 N N . LYS A 1 86 ? -11.402 9.306 8.962 1.00 93.00 86 LYS A N 1
ATOM 714 C CA . LYS A 1 86 ? -12.688 8.606 9.125 1.00 93.00 86 LYS A CA 1
ATOM 715 C C . LYS A 1 86 ? -12.799 7.830 10.436 1.00 93.00 86 LYS A C 1
ATOM 717 O O . LYS A 1 86 ? -13.908 7.499 10.836 1.00 93.00 86 LYS A O 1
ATOM 722 N N . LEU A 1 87 ? -11.678 7.488 11.069 1.00 90.19 87 LEU A N 1
ATOM 723 C CA . LEU A 1 87 ? -11.683 6.802 12.358 1.00 90.19 87 LEU A CA 1
ATOM 724 C C . LEU A 1 87 ? -12.081 7.768 13.485 1.00 90.19 87 LEU A C 1
ATOM 726 O O . LEU A 1 87 ? -11.637 8.916 13.469 1.00 90.19 87 LEU A O 1
ATOM 730 N N . PRO A 1 88 ? -12.844 7.301 14.491 1.00 85.94 88 PRO A N 1
ATOM 731 C CA . PRO A 1 88 ? -13.086 8.066 15.707 1.00 85.94 88 PRO A CA 1
ATOM 732 C C . PRO A 1 88 ? -11.770 8.446 16.391 1.00 85.94 88 PRO A C 1
ATOM 734 O O . PRO A 1 88 ? -10.871 7.609 16.524 1.00 85.94 88 PRO A O 1
ATOM 737 N N . THR A 1 89 ? -11.683 9.689 16.869 1.00 83.56 89 THR A N 1
ATOM 738 C CA . THR A 1 89 ? -10.489 10.271 17.504 1.00 83.56 89 THR A CA 1
ATOM 739 C C . THR A 1 89 ? -9.928 9.365 18.604 1.00 83.56 89 THR A C 1
ATOM 741 O O . THR A 1 89 ? -8.750 9.025 18.579 1.00 83.56 89 THR A O 1
ATOM 744 N N . HIS A 1 90 ? -10.788 8.870 19.496 1.00 81.38 90 HIS A N 1
ATOM 745 C CA . HIS A 1 90 ? -10.412 7.963 20.586 1.00 81.38 90 HIS A CA 1
ATOM 746 C C . HIS A 1 90 ? -9.699 6.691 20.090 1.00 81.38 90 HIS A C 1
ATOM 748 O O . HIS A 1 90 ? -8.591 6.378 20.517 1.00 81.38 90 HIS A O 1
ATOM 754 N N . SER A 1 91 ? -10.293 5.965 19.136 1.00 77.94 91 SER A N 1
ATOM 755 C CA . SER A 1 91 ? -9.692 4.742 18.583 1.00 77.94 91 SER A CA 1
ATOM 756 C C . SER A 1 91 ? -8.381 5.020 17.847 1.00 77.94 91 SER A C 1
ATOM 758 O O . SER A 1 91 ? -7.463 4.198 17.873 1.00 77.94 91 SER A O 1
ATOM 760 N N . LEU A 1 92 ? -8.284 6.168 17.172 1.00 80.44 92 LEU A N 1
ATOM 761 C CA . LEU A 1 92 ? -7.076 6.570 16.462 1.00 80.44 92 LEU A CA 1
ATOM 762 C C . LEU A 1 92 ? -5.912 6.772 17.434 1.00 80.44 92 LEU A C 1
ATOM 764 O O . LEU A 1 92 ? -4.864 6.163 17.219 1.00 80.44 92 LEU A O 1
ATOM 768 N N . 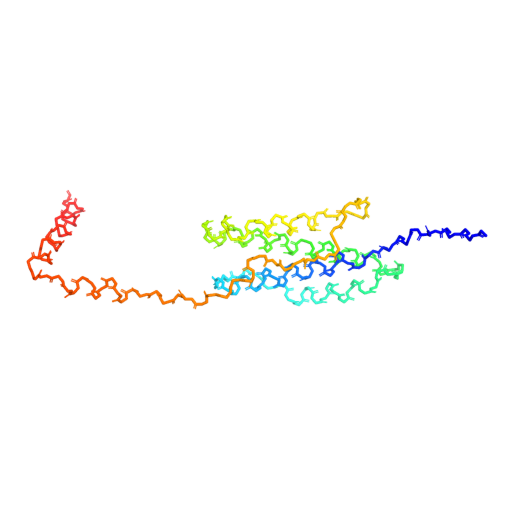PHE A 1 93 ? -6.098 7.580 18.479 1.00 77.75 93 PHE A N 1
ATOM 769 C CA . PHE A 1 93 ? -5.034 7.930 19.423 1.00 77.75 93 PHE A CA 1
ATOM 770 C C . PHE A 1 93 ? -4.637 6.755 20.322 1.00 77.75 93 PHE A C 1
ATOM 772 O O . PHE A 1 93 ? -3.455 6.434 20.420 1.00 77.75 93 PHE A O 1
ATOM 779 N N . GLU A 1 94 ? -5.598 6.044 20.910 1.00 81.12 94 GLU A N 1
ATOM 780 C CA . GLU A 1 94 ? -5.269 5.006 21.893 1.00 81.12 94 GLU A CA 1
ATOM 781 C C . GLU A 1 94 ? -4.794 3.697 21.262 1.00 81.12 94 GLU A C 1
ATOM 783 O O . GLU A 1 94 ? -3.920 3.015 21.795 1.00 81.12 94 GLU A O 1
ATOM 788 N N . THR A 1 95 ? -5.378 3.315 20.123 1.00 85.44 95 THR A N 1
ATOM 789 C CA . THR A 1 95 ? -5.207 1.958 19.585 1.00 85.44 95 THR A CA 1
ATOM 790 C C . THR A 1 95 ? -4.302 1.912 18.358 1.00 85.44 95 THR A C 1
ATOM 792 O O . THR A 1 95 ? -3.491 0.995 18.230 1.00 85.44 95 THR A O 1
ATOM 795 N N . TYR A 1 96 ? -4.426 2.871 17.435 1.00 89.25 96 TYR A N 1
ATOM 796 C CA . TYR A 1 96 ? -3.810 2.757 16.104 1.00 89.25 96 TYR A CA 1
ATOM 797 C C . TYR A 1 96 ? -2.673 3.741 15.833 1.00 89.25 96 TYR A C 1
ATOM 799 O O . TYR A 1 96 ? -1.962 3.572 14.841 1.00 89.25 96 TYR A O 1
ATOM 807 N N . GLN A 1 97 ? -2.463 4.750 16.680 1.00 89.19 97 GLN A N 1
ATOM 808 C CA . GLN A 1 97 ? -1.470 5.799 16.446 1.00 89.19 97 GLN A CA 1
ATOM 809 C C . GLN A 1 97 ? -0.067 5.223 16.234 1.00 89.19 97 GLN A C 1
ATOM 811 O O . GLN A 1 97 ? 0.594 5.559 15.251 1.00 89.19 97 GLN A O 1
ATOM 816 N N . LYS A 1 98 ? 0.356 4.296 17.104 1.00 90.44 98 LYS A N 1
ATOM 817 C CA . LYS A 1 98 ? 1.661 3.624 17.002 1.00 90.44 98 LYS A CA 1
ATOM 818 C C . LYS A 1 98 ? 1.815 2.880 15.674 1.00 90.44 98 LYS A C 1
ATOM 820 O O . LYS A 1 98 ? 2.847 3.000 15.021 1.00 90.44 98 LYS A O 1
ATOM 825 N N . ASP A 1 99 ? 0.770 2.180 15.234 1.00 91.19 99 ASP A N 1
ATOM 826 C CA . ASP A 1 99 ? 0.784 1.458 13.961 1.00 91.19 99 ASP A CA 1
ATOM 827 C C . ASP A 1 99 ? 0.862 2.409 12.763 1.00 91.19 99 ASP A C 1
ATOM 829 O O . ASP A 1 99 ? 1.621 2.155 11.830 1.00 91.19 99 ASP A O 1
ATOM 833 N N . PHE A 1 100 ? 0.105 3.511 12.769 1.00 93.06 100 PHE A N 1
ATOM 834 C CA . PHE A 1 100 ? 0.148 4.496 11.687 1.00 93.06 100 PHE A CA 1
ATOM 835 C C . PHE A 1 100 ? 1.521 5.158 11.566 1.00 93.06 100 PHE A C 1
ATOM 837 O O . PHE A 1 100 ? 2.034 5.258 10.450 1.00 93.06 100 PHE A O 1
ATOM 844 N N . LEU A 1 101 ? 2.127 5.552 12.690 1.00 92.69 101 LEU A N 1
ATOM 845 C CA . LEU A 1 101 ? 3.483 6.105 12.721 1.00 92.69 101 LEU A CA 1
ATOM 846 C C . LEU A 1 101 ? 4.503 5.086 12.203 1.00 92.69 101 LEU A C 1
ATOM 848 O O . LEU A 1 101 ? 5.312 5.403 11.331 1.00 92.69 101 LEU A O 1
ATOM 852 N N . PHE A 1 102 ? 4.402 3.834 12.654 1.00 92.00 102 PHE A N 1
ATOM 853 C CA . PHE A 1 102 ? 5.262 2.754 12.181 1.00 92.00 102 PHE A CA 1
ATOM 854 C C . PHE A 1 102 ? 5.110 2.513 10.671 1.00 92.00 102 PHE A C 1
ATOM 856 O O . PHE A 1 102 ? 6.099 2.388 9.951 1.00 92.00 102 PHE A O 1
ATOM 863 N N . TYR A 1 103 ? 3.883 2.506 10.143 1.00 94.00 103 TYR A N 1
ATOM 864 C CA . TYR A 1 103 ? 3.654 2.376 8.703 1.00 94.00 103 TYR A CA 1
ATOM 865 C C . TYR A 1 103 ? 4.238 3.547 7.917 1.00 94.00 103 TYR A C 1
ATOM 867 O O . TYR A 1 103 ? 4.823 3.324 6.858 1.00 94.00 103 TYR A O 1
ATOM 875 N N . GLN A 1 104 ? 4.108 4.776 8.414 1.00 94.25 104 GLN A N 1
ATOM 876 C CA . GLN A 1 104 ? 4.708 5.950 7.780 1.00 94.25 104 GLN A CA 1
ATOM 877 C C . GLN A 1 104 ? 6.236 5.846 7.747 1.00 94.25 104 GLN A C 1
ATOM 879 O O . GLN A 1 104 ? 6.823 6.062 6.688 1.00 94.25 104 GLN A O 1
ATOM 884 N N . GLN A 1 105 ? 6.863 5.424 8.849 1.00 92.25 105 GLN A N 1
ATOM 885 C CA . GLN A 1 105 ? 8.305 5.186 8.920 1.00 92.25 105 GLN A CA 1
ATOM 886 C C . GLN A 1 105 ? 8.755 4.140 7.890 1.00 92.25 105 GLN A C 1
ATOM 888 O O . GLN A 1 105 ? 9.667 4.395 7.105 1.00 92.25 105 GLN A O 1
ATOM 893 N N . VAL A 1 106 ? 8.062 2.998 7.817 1.00 92.00 106 VAL A N 1
ATOM 894 C CA . VAL A 1 106 ? 8.366 1.941 6.837 1.00 92.00 106 VAL A CA 1
ATOM 895 C C . VAL A 1 106 ? 8.229 2.446 5.398 1.00 92.00 106 VAL A C 1
ATOM 897 O O . VAL A 1 106 ? 9.046 2.129 4.535 1.00 92.00 106 VAL A O 1
ATOM 900 N N . LEU A 1 107 ? 7.191 3.235 5.106 1.00 92.94 107 LEU A N 1
ATOM 901 C CA . LEU A 1 107 ? 6.948 3.760 3.759 1.00 92.94 107 LEU A CA 1
ATOM 902 C C . LEU A 1 107 ? 7.950 4.848 3.345 1.00 92.94 107 LEU A C 1
ATOM 904 O O . LEU A 1 107 ? 8.157 5.024 2.140 1.00 92.94 107 LEU A O 1
ATOM 908 N N . ALA A 1 108 ? 8.551 5.548 4.311 1.00 92.44 108 ALA A N 1
ATOM 909 C CA . ALA A 1 108 ? 9.532 6.610 4.095 1.00 92.44 108 ALA A CA 1
ATOM 910 C C . ALA A 1 108 ? 10.960 6.097 3.831 1.00 92.44 108 ALA A C 1
ATOM 912 O O . ALA A 1 108 ? 11.768 6.849 3.284 1.00 92.44 108 ALA A O 1
ATOM 913 N N . GLN A 1 109 ? 11.248 4.827 4.150 1.00 89.06 109 GLN A N 1
ATOM 914 C CA . GLN A 1 109 ? 12.571 4.220 3.972 1.00 89.06 109 GLN A CA 1
ATOM 915 C C . GLN A 1 109 ? 13.138 4.400 2.556 1.00 89.06 109 GLN A C 1
ATOM 917 O O . GLN A 1 109 ? 12.474 4.119 1.548 1.00 89.06 109 GLN A O 1
ATOM 922 N N . GLN A 1 110 ? 14.409 4.790 2.494 1.00 85.75 110 GLN A N 1
ATOM 923 C CA . GLN A 1 110 ? 15.205 4.945 1.283 1.00 85.75 110 GLN A CA 1
ATOM 924 C C . GLN A 1 110 ? 16.233 3.822 1.126 1.00 85.75 110 GLN A C 1
ATOM 926 O O . GLN A 1 110 ? 16.625 3.182 2.097 1.00 85.75 110 GLN A O 1
ATOM 931 N N . PRO A 1 111 ? 16.722 3.545 -0.098 1.00 80.81 111 PRO A N 1
ATOM 932 C CA . PRO A 1 111 ? 17.696 2.485 -0.361 1.00 80.81 111 PRO A CA 1
ATOM 933 C C . PRO A 1 111 ? 18.952 2.496 0.528 1.00 80.81 111 PRO A C 1
ATOM 935 O O . PRO A 1 111 ? 19.430 1.414 0.852 1.00 80.81 111 PRO A O 1
ATOM 938 N N . LYS A 1 112 ? 19.435 3.672 0.943 1.00 81.50 112 LYS A N 1
ATOM 939 C CA . LYS A 1 112 ? 20.706 3.851 1.666 1.00 81.50 112 LYS A CA 1
ATOM 940 C C . LYS A 1 112 ? 20.561 3.991 3.190 1.00 81.50 112 LYS A C 1
ATOM 942 O O . LYS A 1 112 ? 21.549 4.262 3.863 1.00 81.50 112 LYS A O 1
ATOM 947 N N . ASP A 1 113 ? 19.356 3.825 3.732 1.00 84.31 113 ASP A N 1
ATOM 948 C CA . ASP A 1 113 ? 19.141 3.942 5.177 1.00 84.31 113 ASP A CA 1
ATOM 949 C C . ASP A 1 113 ? 19.827 2.795 5.927 1.00 84.31 113 ASP A C 1
ATOM 951 O O . ASP A 1 113 ? 19.754 1.644 5.493 1.00 84.31 113 ASP A O 1
ATOM 955 N N . LYS A 1 114 ? 20.454 3.106 7.068 1.00 78.12 114 LYS A N 1
ATOM 956 C CA . LYS A 1 114 ? 21.187 2.132 7.896 1.00 78.12 114 LYS A CA 1
ATOM 957 C C . LYS A 1 114 ? 20.244 1.226 8.703 1.00 78.12 114 LYS A C 1
ATOM 959 O O . LYS A 1 114 ? 20.349 0.006 8.648 1.00 78.12 114 LYS A O 1
ATOM 964 N N . ASN A 1 115 ? 19.256 1.812 9.381 1.00 81.38 115 ASN A N 1
ATOM 965 C CA . ASN A 1 115 ? 18.354 1.102 10.301 1.00 81.38 115 ASN A CA 1
ATOM 966 C C . ASN A 1 115 ? 17.030 0.723 9.626 1.00 81.38 115 ASN A C 1
ATOM 968 O O . ASN A 1 115 ? 15.957 1.212 9.983 1.00 81.38 115 ASN A O 1
ATOM 972 N N . LYS A 1 116 ? 17.107 -0.117 8.593 1.00 82.81 116 LYS A N 1
ATOM 973 C CA . LYS A 1 116 ? 15.928 -0.511 7.818 1.00 82.81 116 LYS A CA 1
ATOM 974 C C . LYS A 1 116 ? 15.057 -1.526 8.531 1.00 82.81 116 LYS A C 1
ATOM 976 O O . LYS A 1 116 ? 15.530 -2.540 9.033 1.00 82.81 116 LYS A O 1
ATOM 981 N N . ILE A 1 117 ? 13.751 -1.303 8.450 1.00 86.50 117 ILE A N 1
ATOM 982 C CA . ILE A 1 117 ? 12.757 -2.269 8.895 1.00 86.50 117 ILE A CA 1
ATOM 983 C C . ILE A 1 117 ? 12.554 -3.278 7.764 1.00 86.50 117 ILE A C 1
ATOM 985 O O . ILE A 1 117 ? 12.189 -2.914 6.644 1.00 86.50 117 ILE A O 1
ATOM 989 N N . TYR A 1 118 ? 12.789 -4.555 8.062 1.00 82.19 118 TYR A N 1
ATOM 990 C CA . TYR A 1 118 ? 12.667 -5.655 7.094 1.00 82.19 118 TYR A CA 1
ATOM 991 C C . TYR A 1 118 ? 11.371 -6.457 7.244 1.00 82.19 118 TYR A C 1
ATOM 993 O O . TYR A 1 118 ? 10.972 -7.184 6.331 1.00 82.19 118 TYR A O 1
ATOM 1001 N N . SER A 1 119 ? 10.680 -6.291 8.372 1.00 84.38 119 SER A N 1
ATOM 1002 C CA . SER A 1 119 ? 9.480 -7.041 8.722 1.00 84.38 119 SER A CA 1
ATOM 1003 C C . SER A 1 119 ? 8.484 -6.155 9.452 1.00 84.38 119 SER A C 1
ATOM 1005 O O . SER A 1 119 ? 8.840 -5.399 10.347 1.00 84.38 119 SER A O 1
ATOM 1007 N N . LEU A 1 120 ? 7.200 -6.291 9.109 1.00 83.69 120 LEU A N 1
ATOM 1008 C CA . LEU A 1 120 ? 6.143 -5.784 9.981 1.00 83.69 120 LEU A CA 1
ATOM 1009 C C . LEU A 1 120 ? 5.891 -6.836 11.061 1.00 83.69 120 LEU A C 1
ATOM 1011 O O . LEU A 1 120 ? 5.278 -7.867 10.739 1.00 83.69 120 LEU A O 1
ATOM 1015 N N . HIS A 1 121 ? 6.331 -6.564 12.290 1.00 72.50 121 HIS A N 1
ATOM 1016 C CA . HIS A 1 121 ? 5.945 -7.322 13.483 1.00 72.50 121 HIS A CA 1
ATOM 1017 C C . HIS A 1 121 ? 4.412 -7.312 13.654 1.00 72.50 121 HIS A C 1
ATOM 1019 O O . HIS A 1 121 ? 3.691 -6.592 12.934 1.00 72.50 121 HIS A O 1
ATOM 1025 N N . GLU A 1 122 ? 3.883 -8.191 14.505 1.00 57.53 122 GLU A N 1
ATOM 1026 C CA . GLU A 1 122 ? 2.451 -8.183 14.803 1.00 57.53 122 GLU A CA 1
ATOM 1027 C C . GLU A 1 122 ? 2.058 -6.814 15.361 1.00 57.53 122 GLU A C 1
ATOM 1029 O O . GLU A 1 122 ? 2.719 -6.310 16.265 1.00 57.53 122 GLU A O 1
ATOM 1034 N N . PRO A 1 123 ? 1.051 -6.150 14.769 1.00 56.88 123 PRO A N 1
ATOM 1035 C CA . PRO A 1 123 ? 0.608 -4.878 15.294 1.00 56.88 123 PRO A CA 1
ATOM 1036 C C . PRO A 1 123 ? -0.138 -5.170 16.591 1.00 56.88 123 PRO A C 1
ATOM 1038 O O . PRO A 1 123 ? -1.082 -5.966 16.590 1.00 56.88 123 PRO A O 1
ATOM 1041 N N . MET A 1 124 ? 0.270 -4.499 17.667 1.00 45.75 124 MET A N 1
ATOM 1042 C CA . MET A 1 124 ? -0.324 -4.624 19.004 1.00 45.75 124 MET A CA 1
ATOM 1043 C C . MET A 1 124 ? -1.858 -4.435 18.978 1.00 45.75 124 MET A C 1
ATOM 1045 O O . MET A 1 124 ? -2.575 -4.952 19.826 1.00 45.75 124 MET A O 1
ATOM 1049 N N . SER A 1 125 ? -2.380 -3.723 17.969 1.00 50.62 125 SER A N 1
ATOM 1050 C CA . SER A 1 125 ? -3.810 -3.460 17.766 1.00 50.62 125 SER A CA 1
ATOM 1051 C C . SER A 1 125 ? -4.598 -4.583 17.066 1.00 50.62 125 SER A C 1
ATOM 1053 O O . SER A 1 125 ? -5.834 -4.615 17.125 1.00 50.62 125 SER A O 1
ATOM 1055 N N . MET A 1 126 ? -3.931 -5.507 16.356 1.00 48.06 126 MET A N 1
ATOM 1056 C CA . MET A 1 126 ? -4.611 -6.655 15.737 1.00 48.06 126 MET A CA 1
ATOM 1057 C C . MET A 1 126 ? -4.832 -7.796 16.725 1.00 48.06 126 MET A C 1
ATOM 1059 O O . MET A 1 126 ? -5.798 -8.535 16.536 1.00 48.06 126 MET A O 1
ATOM 1063 N N . SER A 1 127 ? -3.997 -7.902 17.762 1.00 44.88 127 SER A N 1
ATOM 1064 C CA . SER A 1 127 ? -4.054 -8.907 18.831 1.00 44.88 127 SER A CA 1
ATOM 1065 C C . SER A 1 127 ? -5.042 -8.561 19.954 1.00 44.88 127 SER A C 1
ATOM 1067 O O . SER A 1 127 ? -4.884 -9.016 21.080 1.00 44.88 127 SER A O 1
ATOM 1069 N N . LEU A 1 128 ? -6.084 -7.779 19.661 1.00 39.91 128 LEU A N 1
ATOM 1070 C CA . LEU A 1 128 ? -7.248 -7.637 20.537 1.00 39.91 128 LEU A CA 1
ATOM 1071 C C . LEU A 1 128 ? -8.395 -8.501 19.993 1.00 39.91 128 LEU A C 1
ATOM 1073 O O . LEU A 1 128 ? -9.170 -8.034 19.149 1.00 39.91 128 LEU A O 1
ATOM 1077 N N . PRO A 1 129 ? -8.544 -9.759 20.444 1.00 41.62 129 PRO A N 1
ATOM 1078 C CA . PRO A 1 129 ? -9.817 -10.442 20.357 1.00 41.62 129 PRO A CA 1
ATOM 1079 C C . PRO A 1 129 ? -10.707 -9.890 21.472 1.00 41.62 129 PRO A C 1
ATOM 1081 O O . PRO A 1 129 ? -10.537 -10.227 22.638 1.00 41.62 129 PRO A O 1
ATOM 1084 N N . LYS A 1 130 ? -11.660 -9.025 21.125 1.00 37.41 130 LYS A N 1
ATOM 1085 C CA . LYS A 1 130 ? -12.902 -8.864 21.894 1.00 37.41 130 LYS A CA 1
ATOM 1086 C C . LYS A 1 130 ? -13.955 -8.208 21.013 1.00 37.41 130 LYS A C 1
ATOM 1088 O O . LYS A 1 130 ? -14.179 -7.003 21.031 1.00 37.41 130 LYS A O 1
ATOM 1093 N N . ALA A 1 131 ? -14.637 -9.059 20.253 1.00 35.19 131 ALA A N 1
ATOM 1094 C CA . ALA A 1 131 ? -16.054 -8.854 20.031 1.00 35.19 131 ALA A CA 1
ATOM 1095 C C . ALA A 1 131 ? -16.731 -8.906 21.410 1.00 35.19 131 ALA A C 1
ATOM 1097 O O . ALA A 1 131 ? -16.967 -9.974 21.967 1.00 35.19 131 ALA A O 1
ATOM 1098 N N . LYS A 1 132 ? -16.962 -7.738 22.002 1.00 37.16 132 LYS A N 1
ATOM 1099 C CA . LYS A 1 132 ? -17.967 -7.551 23.048 1.00 37.16 132 LYS A CA 1
ATOM 1100 C C . LYS A 1 132 ? -18.562 -6.159 22.889 1.00 37.16 132 LYS A C 1
ATOM 1102 O O . LYS A 1 132 ? -18.496 -5.314 23.767 1.00 37.16 132 LYS A O 1
ATOM 1107 N N . THR A 1 133 ? -19.140 -5.934 21.715 1.00 31.19 133 THR A N 1
ATOM 1108 C CA . THR A 1 133 ? -20.134 -4.882 21.521 1.00 31.19 133 THR A CA 1
ATOM 1109 C C . THR A 1 133 ? -21.502 -5.546 21.583 1.00 31.19 133 THR A C 1
ATOM 1111 O O . THR A 1 133 ? -22.219 -5.638 20.598 1.00 31.19 133 THR A O 1
ATOM 1114 N N . THR A 1 134 ? -21.874 -6.038 22.763 1.00 37.78 134 THR A N 1
ATOM 1115 C CA . THR A 1 134 ? -23.276 -5.943 23.169 1.00 37.78 134 THR A CA 1
ATOM 1116 C C . THR A 1 134 ? -23.465 -4.494 23.587 1.00 37.78 134 THR A C 1
ATOM 1118 O O . THR A 1 134 ? -23.327 -4.144 24.757 1.00 37.78 134 THR A O 1
ATOM 1121 N N . SER A 1 135 ? -23.694 -3.622 22.605 1.00 36.16 135 SER A N 1
ATOM 1122 C CA . SER A 1 135 ? -24.308 -2.324 22.847 1.00 36.16 135 SER A CA 1
ATOM 1123 C C . SER A 1 135 ? -25.722 -2.602 23.343 1.00 36.16 135 SER A C 1
ATOM 1125 O O . SER A 1 135 ? -26.677 -2.640 22.568 1.00 36.16 135 SER A O 1
ATOM 1127 N N . ASN A 1 136 ? -25.853 -2.861 24.639 1.00 36.19 136 ASN A N 1
ATOM 1128 C CA . ASN A 1 136 ? -27.138 -2.905 25.306 1.00 36.19 136 ASN A CA 1
ATOM 1129 C C . ASN A 1 136 ? -27.688 -1.473 25.414 1.00 36.19 136 ASN A C 1
ATOM 1131 O O . ASN A 1 136 ? -27.808 -0.921 26.504 1.00 36.19 136 ASN A O 1
ATOM 1135 N N . MET A 1 137 ? -28.109 -0.906 24.281 1.00 36.91 137 MET A N 1
ATOM 1136 C CA . MET A 1 137 ? -29.122 0.157 24.260 1.00 36.91 137 MET A CA 1
ATOM 1137 C C . MET A 1 137 ? -30.369 -0.292 25.055 1.00 36.91 137 MET A C 1
ATOM 1139 O O . MET A 1 137 ? -31.025 0.508 25.712 1.00 36.91 137 MET A O 1
ATOM 1143 N N . ASN A 1 138 ? -30.616 -1.607 25.113 1.00 40.06 138 ASN A N 1
ATOM 1144 C CA . ASN A 1 138 ? -31.676 -2.221 25.909 1.00 40.06 138 ASN A CA 1
ATOM 1145 C C . ASN A 1 138 ? -31.420 -2.245 27.427 1.00 40.06 138 ASN A C 1
ATOM 1147 O O . ASN A 1 138 ? -32.382 -2.401 28.169 1.00 40.06 138 ASN A O 1
ATOM 1151 N N . THR A 1 139 ? -30.183 -2.102 27.926 1.00 42.69 139 THR A N 1
ATOM 1152 C CA . THR A 1 139 ? -29.943 -2.068 29.386 1.00 42.69 139 THR A CA 1
ATOM 1153 C C . THR A 1 139 ? -30.243 -0.687 29.951 1.00 42.69 139 THR A C 1
ATOM 1155 O O . THR A 1 139 ? -30.862 -0.616 31.003 1.00 42.69 139 THR A O 1
ATOM 1158 N N . VAL A 1 140 ? -29.918 0.388 29.222 1.00 46.50 140 VAL A N 1
ATOM 1159 C CA . VAL A 1 140 ? -30.260 1.761 29.639 1.00 46.50 140 VAL A CA 1
ATOM 1160 C C . VAL A 1 140 ? -31.781 1.970 29.642 1.00 46.50 140 VAL A C 1
ATOM 1162 O O . VAL A 1 140 ? -32.326 2.554 30.577 1.00 46.50 140 VAL A O 1
ATOM 1165 N N . ILE A 1 141 ? -32.492 1.416 28.652 1.00 47.12 141 ILE A N 1
ATOM 1166 C CA . ILE A 1 141 ? -33.962 1.483 28.599 1.00 47.12 141 ILE A CA 1
ATOM 1167 C C . ILE A 1 141 ? -34.601 0.605 29.689 1.00 47.12 141 ILE A C 1
ATOM 1169 O O . ILE A 1 141 ? -35.542 1.040 30.349 1.00 47.12 141 ILE A O 1
ATOM 1173 N N . LYS A 1 142 ? -34.065 -0.596 29.956 1.00 48.19 142 LYS A N 1
ATOM 1174 C CA . LYS A 1 142 ? -34.561 -1.457 31.047 1.00 48.19 142 LYS A CA 1
ATOM 1175 C C . LYS A 1 142 ? -34.306 -0.871 32.440 1.00 48.19 142 LYS A C 1
ATOM 1177 O O . LYS A 1 142 ? -35.161 -1.041 33.300 1.00 48.19 142 LYS A O 1
ATOM 1182 N N . SER A 1 143 ? -33.201 -0.150 32.657 1.00 46.34 143 SER A N 1
ATOM 1183 C CA . SER A 1 143 ? -32.958 0.565 33.921 1.00 46.34 143 SER A CA 1
ATOM 1184 C C . SER A 1 143 ? -33.846 1.800 34.096 1.00 46.34 143 SER A C 1
ATOM 1186 O O . SER A 1 143 ? -34.153 2.161 35.225 1.00 46.34 143 SER A O 1
ATOM 1188 N N . LEU A 1 144 ? -34.302 2.434 33.005 1.00 45.75 144 LEU A N 1
ATOM 1189 C CA . LEU A 1 144 ? -35.305 3.504 33.087 1.00 45.75 144 LEU A CA 1
ATOM 1190 C C . LEU A 1 144 ? -36.704 2.964 33.424 1.00 45.75 144 LEU A C 1
ATOM 1192 O O . LEU A 1 144 ? -37.460 3.622 34.132 1.00 45.75 144 LEU A O 1
ATOM 1196 N N . LEU A 1 145 ? -37.039 1.763 32.944 1.00 50.53 145 LEU A N 1
ATOM 1197 C CA . LEU A 1 145 ? -38.324 1.098 33.196 1.00 50.53 145 LEU A CA 1
ATOM 1198 C C . LEU A 1 145 ? -38.437 0.476 34.602 1.00 50.53 145 LEU A C 1
ATOM 1200 O O . LEU A 1 145 ? -39.530 0.067 34.984 1.00 50.53 145 LEU A O 1
ATOM 1204 N N . SER A 1 146 ? -37.343 0.397 35.373 1.00 50.31 146 SER A N 1
ATOM 1205 C CA . SER A 1 146 ? -37.344 -0.146 36.742 1.00 50.31 146 SER A CA 1
ATOM 1206 C C . SER A 1 146 ? -37.424 0.921 37.839 1.00 50.31 146 SER A C 1
ATOM 1208 O O . SER A 1 146 ? -37.287 0.591 39.017 1.00 50.31 146 SER A O 1
ATOM 1210 N N . LEU A 1 147 ? -37.593 2.196 37.483 1.00 49.59 147 LEU A N 1
ATOM 1211 C CA . LEU A 1 147 ? -37.749 3.276 38.455 1.00 49.59 147 LEU A CA 1
ATOM 1212 C C . LEU A 1 147 ? -39.215 3.378 38.913 1.00 49.59 147 LEU A C 1
ATOM 1214 O O . LEU A 1 147 ? -40.128 3.171 38.110 1.00 49.59 147 LEU A O 1
ATOM 1218 N N . PRO A 1 148 ? -39.473 3.701 40.194 1.00 59.75 148 PRO A N 1
ATOM 1219 C CA . PRO A 1 148 ? -40.832 3.899 40.686 1.00 59.75 148 PRO A CA 1
ATOM 1220 C C . PRO A 1 148 ? -41.523 5.026 39.901 1.00 59.75 148 PRO A C 1
ATOM 1222 O O . PRO A 1 148 ? -40.902 6.042 39.578 1.00 59.75 148 PRO A O 1
ATOM 1225 N N . LYS A 1 149 ? -42.823 4.846 39.615 1.00 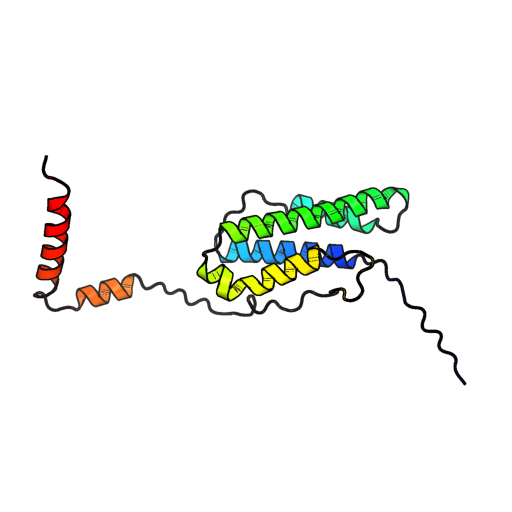56.28 149 LYS A N 1
ATOM 1226 C CA . LYS A 1 149 ? -43.676 5.692 38.741 1.00 56.28 149 LYS A CA 1
ATOM 1227 C C . LYS A 1 149 ? -43.630 7.201 39.050 1.00 56.28 149 LYS A C 1
ATOM 1229 O O . LYS A 1 149 ? -44.018 8.015 38.214 1.00 56.28 149 LYS A O 1
ATOM 1234 N N . THR A 1 150 ? -43.144 7.577 40.229 1.00 53.53 150 THR A N 1
ATOM 1235 C CA . THR A 1 150 ? -42.969 8.955 40.691 1.00 53.53 150 THR A CA 1
ATOM 1236 C C . THR A 1 150 ? -41.794 9.692 40.030 1.00 53.53 150 THR A C 1
ATOM 1238 O O . THR A 1 150 ? -41.877 10.904 39.850 1.00 53.53 150 THR A O 1
ATOM 1241 N N . ILE A 1 151 ? -40.732 8.999 39.593 1.00 55.62 151 ILE A N 1
ATOM 1242 C CA . ILE A 1 151 ? -39.532 9.632 38.998 1.00 55.62 151 ILE A CA 1
ATOM 1243 C C . ILE A 1 151 ? -39.697 9.857 37.484 1.00 55.62 151 ILE A C 1
ATOM 1245 O O . ILE A 1 151 ? -39.213 10.849 36.935 1.00 55.62 151 ILE A O 1
ATOM 1249 N N . THR A 1 152 ? -40.450 8.990 36.803 1.00 53.69 152 THR A N 1
ATOM 1250 C CA . THR A 1 152 ? -40.755 9.115 35.366 1.00 53.69 152 THR A CA 1
ATOM 1251 C C . THR A 1 152 ? -41.551 10.378 35.024 1.00 53.69 152 THR A C 1
ATOM 1253 O O . THR A 1 152 ? -41.317 10.973 33.975 1.00 53.69 152 THR A O 1
ATOM 1256 N N . LEU A 1 153 ? -42.438 10.837 35.916 1.00 56.94 153 LEU A N 1
ATOM 1257 C CA . LEU A 1 153 ? -43.225 12.062 35.713 1.00 56.94 153 LEU A CA 1
ATOM 1258 C C . LEU A 1 153 ? -42.377 13.337 35.853 1.00 56.94 153 LEU A C 1
ATOM 1260 O O . LEU A 1 153 ? -42.544 14.269 35.070 1.00 56.94 153 LEU A O 1
ATOM 1264 N N . LEU A 1 154 ? -41.417 13.362 36.782 1.00 57.84 154 LEU A N 1
ATOM 1265 C CA . LEU A 1 154 ? -40.524 14.512 36.986 1.00 57.84 154 LEU A CA 1
ATOM 1266 C C . LEU A 1 154 ? -39.554 14.716 35.813 1.00 57.84 154 LEU A C 1
ATOM 1268 O O . LEU A 1 154 ? -39.332 15.847 35.379 1.00 57.84 154 LEU A O 1
ATOM 1272 N N . LEU A 1 155 ? -39.019 13.627 35.253 1.00 55.19 155 LEU A N 1
ATOM 1273 C CA . LEU A 1 155 ? -38.169 13.696 34.061 1.00 55.19 155 LEU A CA 1
ATOM 1274 C C . LEU A 1 155 ? -38.972 14.064 32.805 1.00 55.19 155 LEU A C 1
ATOM 1276 O O . LEU A 1 155 ? -38.493 14.865 32.003 1.00 55.19 155 LEU A O 1
ATOM 1280 N N . ALA A 1 156 ? -40.205 13.563 32.660 1.00 57.50 156 ALA A N 1
ATOM 1281 C CA . ALA A 1 156 ? -41.095 13.968 31.571 1.00 57.50 156 ALA A CA 1
ATOM 1282 C C . ALA A 1 156 ? -41.433 15.470 31.633 1.00 57.50 156 ALA A C 1
ATOM 1284 O O . ALA A 1 156 ? -41.403 16.145 30.605 1.00 57.50 156 ALA A O 1
ATOM 1285 N N . TRP A 1 157 ? -41.663 16.024 32.830 1.00 53.94 157 TRP A N 1
ATOM 1286 C CA . TRP A 1 157 ? -41.948 17.452 33.002 1.00 53.94 157 TRP A CA 1
ATOM 1287 C C . TRP A 1 157 ? -40.716 18.332 32.739 1.00 53.94 157 TRP A C 1
ATOM 1289 O O . TRP A 1 157 ? -40.821 19.351 32.060 1.00 53.94 157 TRP A O 1
ATOM 1299 N N . SER A 1 158 ? -39.520 17.898 33.158 1.00 55.97 158 SER A N 1
ATOM 1300 C CA . SER A 1 158 ? -38.264 18.612 32.868 1.00 55.97 158 SER A CA 1
ATOM 1301 C C . SER A 1 158 ? -37.940 18.660 31.366 1.00 55.97 158 SER A C 1
ATOM 1303 O O . SER A 1 158 ? -37.479 19.686 30.860 1.00 55.97 158 SER A O 1
ATOM 1305 N N . VAL A 1 159 ? -38.238 17.586 30.624 1.00 58.78 159 VAL A N 1
ATOM 1306 C CA . VAL A 1 159 ? -38.091 17.548 29.158 1.00 58.78 159 VAL A CA 1
ATOM 1307 C C . VAL A 1 159 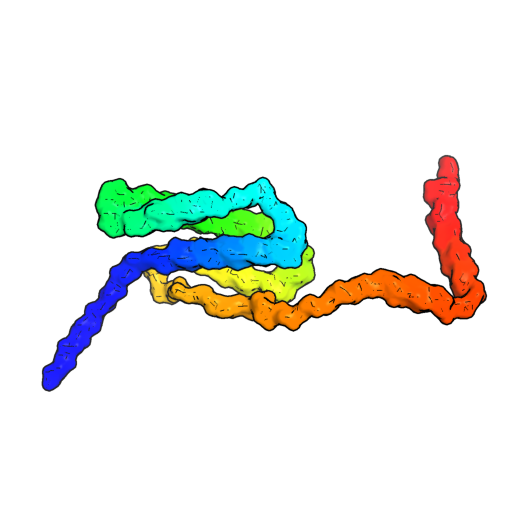? -39.146 18.427 28.470 1.00 58.78 159 VAL A C 1
ATOM 1309 O O . VAL A 1 159 ? -38.803 19.166 27.550 1.00 58.78 159 VAL A O 1
ATOM 1312 N N . MET A 1 160 ? -40.393 18.431 28.954 1.00 52.97 160 MET A N 1
ATOM 1313 C CA . MET A 1 160 ? -41.495 19.220 28.381 1.00 52.97 160 MET A CA 1
ATOM 1314 C C . MET A 1 160 ? -41.339 20.741 28.594 1.00 52.97 160 MET A C 1
ATOM 1316 O O . MET A 1 160 ? -41.722 21.539 27.733 1.00 52.97 160 MET A O 1
ATOM 1320 N N . ILE A 1 161 ? -40.720 21.163 29.703 1.00 55.56 161 ILE A N 1
ATOM 1321 C CA . ILE A 1 161 ? -40.401 22.579 29.981 1.00 55.56 161 ILE A CA 1
ATOM 1322 C C . ILE A 1 161 ? -39.259 23.079 29.077 1.00 55.56 161 ILE A C 1
ATOM 1324 O O . ILE A 1 161 ? -39.229 24.246 28.692 1.00 55.56 161 ILE A O 1
ATOM 1328 N N . LYS A 1 162 ? -38.335 22.199 28.669 1.00 51.22 162 LYS A N 1
ATOM 1329 C CA . LYS A 1 162 ? -37.201 22.566 27.802 1.00 51.22 162 LYS A CA 1
ATOM 1330 C C . LYS A 1 162 ? -37.569 22.698 26.321 1.00 51.22 162 LYS A C 1
ATOM 1332 O O . LYS A 1 162 ? -36.870 23.387 25.588 1.00 51.22 162 LYS A O 1
ATOM 1337 N N . THR A 1 163 ? -38.654 22.064 25.875 1.00 48.59 163 THR A N 1
ATOM 1338 C CA . THR A 1 163 ? -39.148 22.166 24.489 1.00 48.59 163 THR A CA 1
ATOM 1339 C C . THR A 1 163 ? -40.101 23.341 24.266 1.00 48.59 163 THR A C 1
ATOM 1341 O O . THR A 1 163 ? -40.278 23.773 23.133 1.00 48.59 163 THR A O 1
ATOM 1344 N N . SER A 1 164 ? -40.696 23.888 25.329 1.00 47.62 164 SER A N 1
ATOM 1345 C CA . SER A 1 164 ? -41.644 25.010 25.257 1.00 47.62 164 SER A CA 1
ATOM 1346 C C . SER A 1 164 ? -40.977 26.395 25.276 1.00 47.62 164 SER A C 1
ATOM 1348 O O . SER A 1 164 ? -41.629 27.389 24.968 1.00 47.62 164 SER A O 1
ATOM 1350 N N . THR A 1 165 ? -39.671 26.484 25.550 1.00 48.72 165 THR A N 1
ATOM 1351 C CA . THR A 1 165 ? -38.886 27.729 25.438 1.00 48.72 165 THR A CA 1
ATOM 1352 C C . THR A 1 165 ? -38.318 27.989 24.038 1.00 48.72 165 THR A C 1
ATOM 1354 O O . THR A 1 165 ? -37.787 29.067 23.800 1.00 48.72 165 THR A O 1
ATOM 1357 N N . ILE A 1 166 ? -38.453 27.041 23.100 1.00 50.91 166 ILE A N 1
ATOM 1358 C CA . ILE A 1 166 ? -37.974 27.172 21.706 1.00 50.91 166 ILE A CA 1
ATOM 1359 C C . ILE A 1 166 ? -39.122 27.562 20.748 1.00 50.91 166 ILE A C 1
ATOM 1361 O O . ILE A 1 166 ? -38.893 27.864 19.582 1.00 50.91 166 ILE A O 1
ATOM 1365 N N . LEU A 1 167 ? -40.364 27.612 21.240 1.00 48.53 167 LEU A N 1
ATOM 1366 C CA . LEU A 1 167 ? -41.547 28.011 20.475 1.00 48.53 167 LEU A CA 1
ATOM 1367 C C . LEU A 1 167 ? -42.382 29.016 21.279 1.00 48.53 167 LEU A C 1
ATOM 1369 O O . LEU A 1 167 ? -43.422 28.682 21.843 1.00 48.53 167 LEU A O 1
ATOM 1373 N N . LYS A 1 168 ? -41.921 30.264 21.331 1.00 43.12 168 LYS A N 1
ATOM 1374 C CA . LYS A 1 168 ? -42.796 31.434 21.479 1.00 43.12 168 LYS A CA 1
ATOM 1375 C C . LYS A 1 168 ? -42.455 32.407 20.339 1.00 43.12 168 LYS A C 1
ATOM 1377 O O . LYS A 1 168 ? -41.282 32.446 19.974 1.00 43.12 168 LYS A O 1
ATOM 1382 N N . PRO A 1 169 ? -43.474 33.046 19.737 1.00 54.56 169 PRO A N 1
ATOM 1383 C CA . PRO A 1 169 ? -43.410 33.666 18.411 1.00 54.56 169 PRO A CA 1
ATOM 1384 C C . PRO A 1 169 ? -42.400 34.808 18.304 1.00 54.56 169 PRO A C 1
ATOM 1386 O O . PRO A 1 169 ? -42.185 35.500 19.325 1.00 54.56 169 PRO A O 1
#

Secondary structure (DSSP, 8-state):
-------------SHHHHHHHHHHHHHHHHHHHTT---S---HHHHHHHHHHHTTTTSHHHHHHHHHHHHHHHHHHHHHHHHHHHHS-HHHIIIIIHHHHHHHHHHHH--TT-SS-----PPPTTTS---------HHHHHHHHTTS-HHHHHHHHHHHHHHHTTS---

Foldseek 3Di:
DDDDPPDPPLPQDPLLLVLLLVLLVVLVVVCVVVVNDDPDDCVVVNVVLVVLLVCCVPPVSVVVNVVSSVVSLVSSVVSLVSCCVVDDPVCCVPQCVVVSVVSVVSSPDDSPDDDHDRDDDPRPNVPDPDPPPPVCPVVVVVVVVPDPPVVVVVVVVVVVVVVVVVDDD